Protein AF-A0AA51IV12-F1 (afdb_monomer_lite)

Structure (mmCIF, N/CA/C/O backbone):
data_AF-A0AA51IV12-F1
#
_entry.id   AF-A0AA51IV12-F1
#
loop_
_atom_site.group_PDB
_atom_site.id
_atom_site.type_symbol
_atom_site.label_atom_id
_atom_site.label_alt_id
_atom_site.label_comp_id
_atom_site.label_asym_id
_atom_site.label_entity_id
_atom_site.label_seq_id
_atom_site.pdbx_PDB_ins_code
_atom_site.Cartn_x
_atom_site.Cartn_y
_atom_site.Cartn_z
_atom_site.occupancy
_atom_site.B_iso_or_equiv
_atom_site.auth_seq_id
_atom_site.auth_comp_id
_atom_site.auth_asym_id
_atom_site.auth_atom_id
_atom_site.pdbx_PDB_model_num
ATOM 1 N N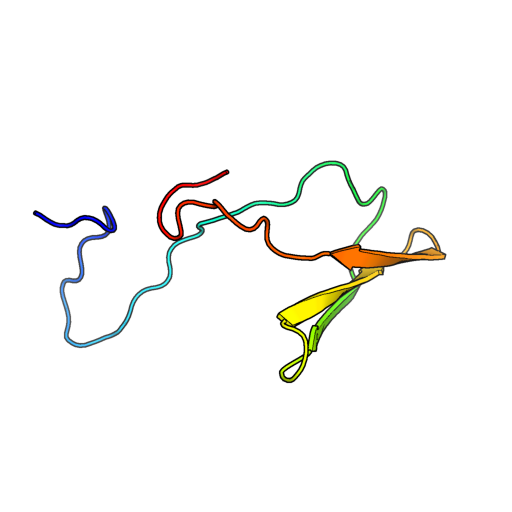 . ASP A 1 1 ? -18.040 -2.096 25.914 1.00 64.62 1 ASP A N 1
ATOM 2 C CA . ASP A 1 1 ? -16.765 -2.616 25.397 1.00 64.62 1 ASP A CA 1
ATOM 3 C C . ASP A 1 1 ? -16.207 -1.732 24.312 1.00 64.62 1 ASP A C 1
ATOM 5 O O . ASP A 1 1 ? -16.954 -1.261 23.465 1.00 64.62 1 ASP A O 1
ATOM 9 N N . ASN A 1 2 ? -14.903 -1.494 24.374 1.00 72.62 2 ASN A N 1
ATOM 10 C CA . ASN A 1 2 ? -14.144 -0.776 23.364 1.00 72.62 2 ASN A CA 1
ATOM 11 C C . ASN A 1 2 ? -13.606 -1.789 22.343 1.00 72.62 2 ASN A C 1
ATOM 13 O O . ASN A 1 2 ? -12.509 -2.313 22.528 1.00 72.62 2 ASN A O 1
ATOM 17 N N . GLN A 1 3 ? -14.403 -2.104 21.316 1.00 73.38 3 GLN A N 1
ATOM 18 C CA . GLN A 1 3 ? -14.055 -3.109 20.295 1.00 73.38 3 GLN A CA 1
ATOM 19 C C . GLN A 1 3 ? -12.762 -2.758 19.540 1.00 73.38 3 GLN A C 1
ATOM 21 O O . GLN A 1 3 ? -12.031 -3.648 19.121 1.00 73.38 3 GLN A O 1
ATOM 26 N N . GLU A 1 4 ? -12.434 -1.468 19.464 1.00 79.12 4 GLU A N 1
ATOM 27 C CA . GLU A 1 4 ? -11.218 -0.955 18.830 1.00 79.12 4 GLU A CA 1
ATOM 28 C C . GLU A 1 4 ? -9.959 -1.163 19.678 1.00 79.12 4 GLU A C 1
ATOM 30 O O . GLU A 1 4 ? -8.839 -1.146 19.166 1.00 79.12 4 GLU A O 1
ATOM 35 N N . GLY A 1 5 ? -10.112 -1.369 20.988 1.00 78.38 5 GLY A N 1
ATOM 36 C CA . GLY A 1 5 ? -8.996 -1.538 21.917 1.00 78.38 5 GLY A CA 1
ATOM 37 C C . GLY A 1 5 ? -8.157 -0.272 22.131 1.00 78.38 5 GLY A C 1
ATOM 38 O O . GLY A 1 5 ? -7.032 -0.375 22.614 1.00 78.38 5 GLY A O 1
ATOM 39 N N . VAL A 1 6 ? -8.673 0.915 21.785 1.00 80.62 6 VAL A N 1
ATOM 40 C CA . VAL A 1 6 ? -7.959 2.192 21.956 1.00 80.62 6 VAL A CA 1
ATOM 41 C C . VAL A 1 6 ? -8.742 3.156 22.836 1.00 80.62 6 VAL A C 1
ATOM 43 O O . VAL A 1 6 ? -9.910 3.436 22.577 1.00 80.62 6 VAL A O 1
ATOM 46 N N . ILE A 1 7 ? -8.130 3.638 23.914 1.00 80.81 7 ILE A N 1
ATOM 47 C CA . ILE A 1 7 ? -8.785 4.569 24.838 1.00 80.81 7 ILE A CA 1
ATOM 48 C C . ILE A 1 7 ? -8.793 5.960 24.196 1.00 80.81 7 ILE A C 1
ATOM 50 O O . ILE A 1 7 ? -7.732 6.534 23.966 1.00 80.81 7 ILE A O 1
ATOM 54 N N . VAL A 1 8 ? -9.984 6.500 23.934 1.00 81.88 8 VAL A N 1
ATOM 55 C CA . VAL A 1 8 ? -10.176 7.888 23.495 1.00 81.88 8 VAL A CA 1
ATOM 56 C C . VAL A 1 8 ? -10.476 8.727 24.738 1.00 81.88 8 VAL A C 1
ATOM 58 O O . VAL A 1 8 ? -11.509 8.528 25.376 1.00 81.88 8 VAL A O 1
ATOM 61 N N . THR A 1 9 ? -9.552 9.602 25.140 1.00 80.81 9 THR A N 1
ATOM 62 C CA . THR A 1 9 ? -9.698 10.438 26.350 1.00 80.81 9 THR A CA 1
ATOM 63 C C . THR A 1 9 ? -10.316 11.808 26.078 1.00 80.81 9 THR A C 1
ATOM 65 O O . THR A 1 9 ? -10.898 12.387 26.991 1.00 80.81 9 THR A O 1
ATOM 68 N N . ASP A 1 10 ? -10.235 12.293 24.836 1.00 79.19 10 ASP A N 1
ATOM 69 C CA . ASP A 1 10 ? -10.689 13.621 24.404 1.00 79.19 10 ASP A CA 1
ATOM 70 C C . ASP A 1 10 ? -11.778 13.518 23.313 1.00 79.19 10 ASP A C 1
ATOM 72 O O . ASP A 1 10 ? -12.202 12.424 22.948 1.00 79.19 10 ASP A O 1
ATOM 76 N N . GLN A 1 11 ? -12.268 14.644 22.779 1.00 72.44 11 GLN A N 1
ATOM 77 C CA . GLN A 1 11 ? -13.235 14.650 21.660 1.00 72.44 11 GLN A CA 1
ATOM 78 C C . GLN A 1 11 ? -12.596 14.359 20.288 1.00 72.44 11 GLN A C 1
ATOM 80 O O . GLN A 1 11 ? -13.296 14.345 19.274 1.00 72.44 11 GLN A O 1
ATOM 85 N N . ASP A 1 12 ? -11.285 14.124 20.245 1.00 82.56 12 ASP A N 1
ATOM 86 C CA . ASP A 1 12 ? -10.538 13.932 19.008 1.00 82.56 12 ASP A CA 1
ATOM 87 C C . ASP A 1 12 ? -10.502 12.463 18.567 1.00 82.56 12 ASP A C 1
ATOM 89 O O . ASP A 1 12 ? -10.421 11.533 19.372 1.00 82.56 12 ASP A O 1
ATOM 93 N N . SER A 1 13 ? -10.536 12.249 17.250 1.00 85.25 13 SER A N 1
ATOM 94 C CA . SER A 1 13 ? -10.340 10.921 16.660 1.00 85.25 13 SER A CA 1
ATOM 95 C C . SER A 1 13 ? -8.878 10.491 16.780 1.00 85.25 13 SER A C 1
ATOM 97 O O . SER A 1 13 ? -7.970 11.280 16.518 1.00 85.25 13 SER A O 1
ATOM 99 N N . ILE A 1 14 ? -8.646 9.222 17.120 1.00 87.50 14 ILE A N 1
ATOM 100 C CA . ILE A 1 14 ? -7.303 8.645 17.254 1.00 87.50 14 ILE A CA 1
ATOM 101 C C . ILE A 1 14 ? -7.052 7.574 16.195 1.00 87.50 14 ILE A C 1
ATOM 103 O O . ILE A 1 14 ? -7.967 6.864 15.782 1.00 87.50 14 ILE A O 1
ATOM 107 N N . TRP A 1 15 ? -5.795 7.447 15.771 1.00 87.81 15 TRP A N 1
ATOM 108 C CA . TRP A 1 15 ? -5.377 6.453 14.785 1.00 87.81 15 TRP A CA 1
ATOM 109 C C . TRP A 1 15 ? -4.832 5.198 15.464 1.00 87.81 15 TRP A C 1
ATOM 111 O O . TRP A 1 15 ? -4.023 5.277 16.389 1.00 87.81 15 TRP A O 1
ATOM 121 N N . LYS A 1 16 ? -5.232 4.035 14.949 1.00 87.25 16 LYS A N 1
ATOM 122 C CA . LYS A 1 16 ? -4.686 2.722 15.300 1.00 87.25 16 LYS A CA 1
ATOM 123 C C . LYS A 1 16 ? -4.083 2.092 14.051 1.00 87.25 16 LYS A C 1
ATOM 125 O O . LYS A 1 16 ? -4.696 2.123 12.989 1.00 87.25 16 LYS A O 1
ATOM 130 N N . CYS A 1 17 ? -2.902 1.491 14.172 1.00 90.69 17 CYS A N 1
ATOM 131 C CA . CYS A 1 17 ? -2.384 0.635 13.108 1.00 90.69 17 CYS A CA 1
ATOM 132 C C . CYS A 1 17 ? -3.161 -0.690 13.104 1.00 90.69 17 CYS A C 1
ATOM 134 O O . CYS A 1 17 ? -3.104 -1.431 14.086 1.00 90.69 17 CYS A O 1
ATOM 136 N N . VAL A 1 18 ? -3.886 -0.966 12.017 1.00 91.38 18 VAL A N 1
ATOM 137 C CA . VAL A 1 18 ? -4.721 -2.173 11.853 1.00 91.38 18 VAL A CA 1
ATOM 138 C C . VAL A 1 18 ? -4.162 -3.162 10.825 1.00 91.38 18 VAL A C 1
ATOM 140 O O . VAL A 1 18 ? -4.664 -4.261 10.693 1.00 91.38 18 VAL A O 1
ATOM 143 N N . CYS A 1 19 ? -3.102 -2.826 10.092 1.00 91.88 19 CYS A N 1
ATOM 144 C CA . CYS A 1 19 ? -2.471 -3.754 9.150 1.00 91.88 19 CYS A CA 1
ATOM 145 C C . CYS A 1 19 ? -1.027 -3.323 8.883 1.00 91.88 19 CYS A C 1
ATOM 147 O O . CYS A 1 19 ? -0.731 -2.129 8.824 1.00 91.88 19 CYS A O 1
ATOM 149 N N . THR A 1 20 ? -0.115 -4.282 8.706 1.00 93.56 20 THR A N 1
ATOM 150 C CA . THR A 1 20 ? 1.2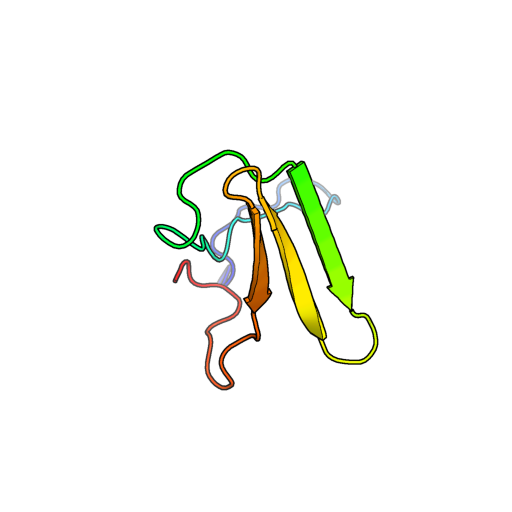48 -4.023 8.220 1.00 93.56 20 THR A CA 1
ATOM 151 C C . THR A 1 20 ? 1.594 -4.982 7.084 1.00 93.56 20 THR A C 1
ATOM 153 O O . THR A 1 20 ? 1.799 -6.174 7.294 1.00 93.56 20 THR A O 1
ATOM 156 N N . LEU A 1 21 ? 1.730 -4.455 5.866 1.00 94.00 21 LEU A N 1
ATOM 157 C CA . LEU A 1 21 ? 2.182 -5.229 4.708 1.00 94.00 21 LEU A CA 1
ATOM 158 C C . LEU A 1 21 ? 3.710 -5.370 4.741 1.00 94.00 21 LEU A C 1
ATOM 160 O O . LEU A 1 21 ? 4.436 -4.467 4.330 1.00 94.00 21 LEU A O 1
ATOM 164 N N . SER A 1 22 ?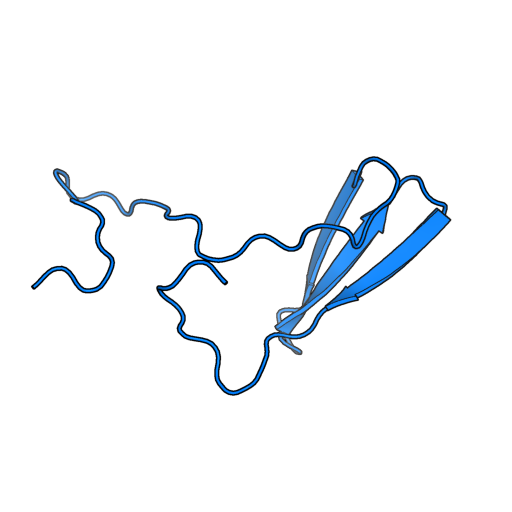 4.207 -6.503 5.237 1.00 95.19 22 SER A N 1
ATOM 165 C CA . SER A 1 22 ? 5.646 -6.771 5.378 1.00 95.19 22 SER A CA 1
ATOM 166 C C . SER A 1 22 ? 6.177 -7.747 4.323 1.00 95.19 22 SER A C 1
ATOM 168 O O . SER A 1 22 ? 5.437 -8.547 3.759 1.00 95.19 22 SER A O 1
ATOM 170 N N . GLY A 1 23 ? 7.477 -7.663 4.018 1.00 97.12 23 GLY A N 1
ATOM 171 C CA . GLY A 1 23 ? 8.163 -8.600 3.116 1.00 97.12 23 GLY A CA 1
ATOM 172 C C . GLY A 1 23 ? 7.924 -8.387 1.616 1.00 97.12 23 GLY A C 1
ATOM 173 O O . GLY A 1 23 ? 8.564 -9.053 0.806 1.00 97.12 23 GLY A O 1
ATOM 174 N N . TYR A 1 24 ? 7.055 -7.453 1.224 1.00 97.75 24 TYR A N 1
ATOM 175 C CA . TYR A 1 24 ? 6.748 -7.209 -0.189 1.00 97.75 24 TYR A CA 1
ATOM 176 C C . TYR A 1 24 ? 7.786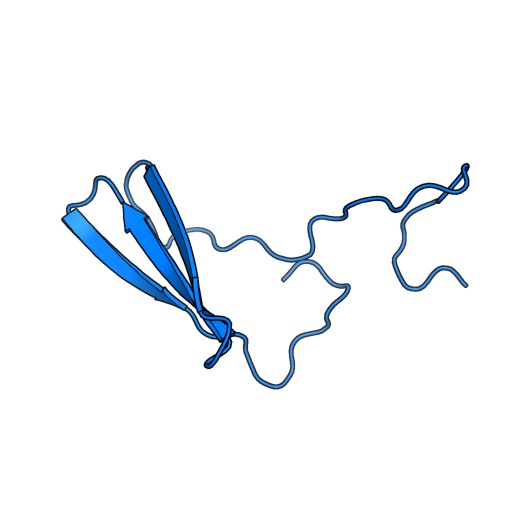 -6.345 -0.907 1.00 97.75 24 TYR A C 1
ATOM 178 O O . TYR A 1 24 ? 7.980 -6.512 -2.111 1.00 97.75 24 TYR A O 1
ATOM 186 N N . HIS A 1 25 ? 8.459 -5.442 -0.193 1.00 98.38 25 HIS A N 1
ATOM 187 C CA . HIS A 1 25 ? 9.392 -4.461 -0.750 1.00 98.38 25 HIS A CA 1
ATOM 188 C C . HIS A 1 25 ? 10.812 -4.733 -0.265 1.00 98.38 25 HIS A C 1
ATOM 190 O O . HIS A 1 25 ? 11.034 -4.965 0.921 1.00 98.38 25 HIS A O 1
ATOM 196 N N . THR A 1 26 ? 11.782 -4.690 -1.178 1.00 98.25 26 THR A N 1
ATOM 197 C CA . THR A 1 26 ? 13.197 -4.955 -0.844 1.00 98.25 26 THR A CA 1
ATOM 198 C C . THR A 1 26 ? 14.003 -3.680 -0.585 1.00 98.25 26 THR A C 1
ATOM 200 O O . THR A 1 26 ? 15.146 -3.742 -0.129 1.00 98.25 26 THR A O 1
ATOM 203 N N . ARG A 1 27 ? 13.411 -2.513 -0.866 1.00 98.25 27 ARG A N 1
ATOM 204 C CA . ARG A 1 27 ? 13.980 -1.170 -0.680 1.00 98.25 27 ARG A CA 1
ATOM 205 C C . ARG A 1 27 ? 12.906 -0.206 -0.160 1.00 98.25 27 ARG A C 1
ATOM 207 O O . ARG A 1 27 ? 11.772 -0.602 0.094 1.00 98.25 27 ARG A O 1
ATOM 214 N N . CYS A 1 28 ? 13.265 1.067 0.007 1.00 98.25 28 CYS A N 1
ATOM 215 C CA . CYS A 1 28 ? 12.352 2.103 0.484 1.00 98.25 28 CYS A CA 1
ATOM 216 C C . CYS A 1 28 ? 11.144 2.283 -0.444 1.00 98.25 28 CYS A C 1
ATOM 218 O O . CYS A 1 28 ? 11.279 2.264 -1.669 1.00 98.25 28 CYS A O 1
ATOM 220 N N . ILE A 1 29 ? 9.977 2.508 0.154 1.00 98.50 29 ILE A N 1
ATOM 221 C CA . ILE A 1 29 ? 8.776 2.974 -0.541 1.00 98.50 29 ILE A CA 1
ATOM 222 C C . ILE A 1 29 ? 8.831 4.503 -0.534 1.00 98.50 29 ILE A C 1
ATOM 224 O O . ILE A 1 29 ? 8.955 5.100 0.534 1.00 98.50 29 ILE A O 1
ATOM 228 N N . TYR A 1 30 ? 8.791 5.125 -1.710 1.00 98.56 30 TYR A N 1
ATOM 229 C CA . TYR A 1 30 ? 8.880 6.583 -1.850 1.00 98.56 30 TYR A CA 1
ATOM 230 C C . TYR A 1 30 ? 7.516 7.254 -1.978 1.00 98.56 30 TYR A C 1
ATOM 232 O O . TYR A 1 30 ? 7.395 8.425 -1.633 1.00 98.56 30 TYR A O 1
ATOM 240 N N . ASP A 1 31 ? 6.510 6.525 -2.464 1.00 98.62 31 ASP A N 1
ATOM 241 C CA . ASP A 1 31 ? 5.151 7.040 -2.609 1.00 98.62 31 ASP A CA 1
ATOM 242 C C . ASP A 1 31 ? 4.104 5.919 -2.540 1.00 98.62 31 ASP A C 1
ATOM 244 O O . ASP A 1 31 ? 4.389 4.757 -2.869 1.00 98.62 31 ASP A O 1
ATOM 248 N N . ILE A 1 32 ? 2.888 6.283 -2.128 1.00 98.50 32 ILE A N 1
ATOM 249 C CA . ILE A 1 32 ? 1.702 5.424 -2.129 1.00 98.50 32 ILE A CA 1
ATOM 250 C C . ILE A 1 32 ? 0.482 6.195 -2.639 1.00 98.50 32 ILE A C 1
ATOM 252 O O . ILE A 1 32 ? 0.330 7.388 -2.393 1.00 98.50 32 ILE A O 1
ATOM 256 N N . THR A 1 33 ? -0.447 5.504 -3.297 1.00 98.50 33 THR A N 1
ATOM 257 C CA . THR A 1 33 ? -1.733 6.102 -3.671 1.00 98.50 33 THR A CA 1
ATOM 258 C C . THR A 1 33 ? -2.876 5.110 -3.538 1.00 98.50 33 TH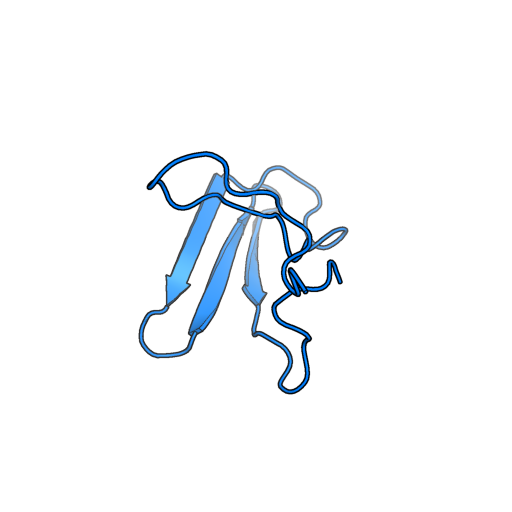R A C 1
ATOM 260 O O . THR A 1 33 ? -2.755 3.945 -3.923 1.00 98.50 33 THR A O 1
ATOM 263 N N . TRP A 1 34 ? -3.994 5.582 -2.987 1.00 98.06 34 TRP A N 1
ATOM 264 C CA . TRP A 1 34 ? -5.218 4.806 -2.837 1.00 98.06 34 TRP A CA 1
ATOM 265 C C . TRP A 1 34 ? -6.250 5.272 -3.863 1.00 98.06 34 TRP A C 1
ATOM 267 O O . TRP A 1 34 ? -6.631 6.444 -3.914 1.00 98.06 34 TRP A O 1
ATOM 277 N N . CYS A 1 35 ? -6.713 4.356 -4.711 1.00 98.12 35 CYS A N 1
ATOM 278 C CA . CYS A 1 35 ? -7.729 4.664 -5.704 1.00 98.12 35 CYS A CA 1
ATOM 279 C C . CYS A 1 35 ? -9.115 4.771 -5.053 1.00 98.12 35 CYS A C 1
ATOM 281 O O . CYS A 1 35 ? -9.696 3.765 -4.659 1.00 98.12 35 CYS A O 1
ATOM 283 N N . HIS A 1 36 ? -9.696 5.970 -5.044 1.00 97.19 36 HIS A N 1
ATOM 284 C CA . HIS A 1 36 ? -11.030 6.240 -4.490 1.00 97.19 36 HIS A CA 1
ATOM 285 C C . HIS A 1 36 ? -12.188 5.518 -5.211 1.00 97.19 36 HIS A C 1
ATOM 287 O O . HIS A 1 36 ? -13.288 5.455 -4.67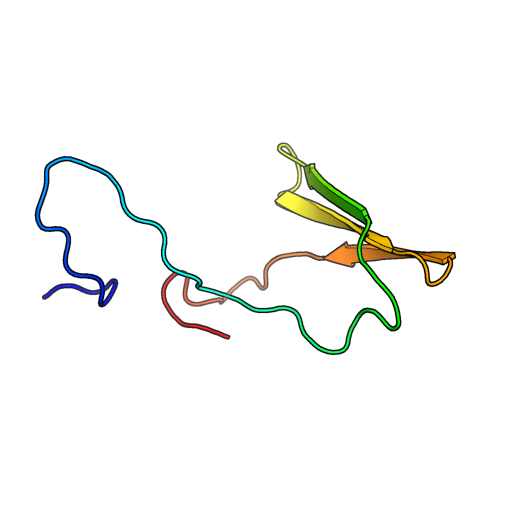5 1.00 97.19 36 HIS A O 1
ATOM 293 N N . ILE A 1 37 ? -11.965 4.997 -6.425 1.00 97.88 37 ILE A N 1
ATOM 294 C CA . ILE A 1 37 ? -12.990 4.283 -7.209 1.00 97.88 37 ILE A CA 1
ATOM 295 C C . ILE A 1 37 ? -12.927 2.773 -6.958 1.00 97.88 37 ILE A C 1
ATOM 297 O O . ILE A 1 37 ? -13.960 2.125 -6.836 1.00 97.88 37 ILE A O 1
ATOM 301 N N . THR A 1 38 ? -11.719 2.202 -6.916 1.00 97.38 38 THR A N 1
ATOM 302 C CA . THR A 1 38 ? -11.525 0.740 -6.859 1.00 97.38 38 THR A CA 1
ATOM 303 C C . THR A 1 38 ? -11.081 0.231 -5.492 1.00 97.38 38 THR A C 1
ATOM 305 O O . THR A 1 38 ? -11.086 -0.976 -5.274 1.00 97.38 38 THR A O 1
ATOM 308 N N . GLY A 1 39 ? -10.650 1.117 -4.591 1.00 95.88 39 GLY A N 1
ATOM 309 C CA . GLY A 1 39 ? -10.057 0.740 -3.309 1.00 95.88 39 GLY A CA 1
ATOM 310 C C . GLY A 1 39 ? -8.676 0.086 -3.427 1.00 95.88 39 GLY A C 1
ATOM 311 O O . GLY A 1 39 ? -8.158 -0.402 -2.429 1.00 95.88 39 GLY A O 1
ATOM 312 N N . LEU A 1 40 ? -8.059 0.065 -4.615 1.00 98.00 40 LEU A N 1
ATOM 313 C CA . LEU A 1 40 ? -6.716 -0.487 -4.797 1.00 98.00 40 LEU A CA 1
ATOM 314 C C . LEU A 1 40 ? -5.644 0.468 -4.261 1.00 98.00 40 LEU A C 1
ATOM 316 O O . LEU A 1 40 ? -5.719 1.679 -4.486 1.00 98.00 40 LEU A O 1
ATOM 320 N N . LEU A 1 41 ? -4.625 -0.096 -3.615 1.00 98.06 41 LEU A N 1
ATOM 321 C CA . LEU A 1 41 ? -3.456 0.618 -3.104 1.00 98.06 41 LEU A CA 1
ATOM 322 C C . LEU A 1 41 ? -2.253 0.350 -4.014 1.00 98.06 41 LEU A C 1
ATOM 324 O O . LEU A 1 41 ? -1.805 -0.790 -4.122 1.00 98.06 41 LEU A O 1
ATOM 328 N N . ALA A 1 42 ? -1.709 1.384 -4.649 1.00 98.62 42 ALA A N 1
ATOM 329 C CA . ALA A 1 42 ? -0.471 1.290 -5.417 1.00 98.62 42 ALA A CA 1
ATOM 330 C C . ALA A 1 42 ? 0.716 1.844 -4.617 1.00 98.62 42 ALA A C 1
ATOM 332 O O . ALA A 1 42 ? 0.580 2.827 -3.890 1.00 98.62 42 ALA A O 1
ATOM 333 N N . THR A 1 43 ? 1.885 1.221 -4.766 1.00 98.75 43 THR A N 1
ATOM 334 C CA . THR A 1 43 ? 3.132 1.630 -4.095 1.00 98.75 43 THR A CA 1
ATOM 335 C C . THR A 1 43 ? 4.265 1.785 -5.107 1.00 98.75 43 THR A C 1
ATOM 337 O O . THR A 1 43 ? 4.408 0.943 -5.998 1.00 98.75 43 THR A O 1
ATOM 340 N N . ALA A 1 44 ? 5.074 2.838 -4.958 1.00 98.69 44 ALA A N 1
ATOM 341 C CA . ALA A 1 44 ? 6.280 3.080 -5.747 1.00 98.69 44 ALA A CA 1
ATOM 342 C C . ALA A 1 44 ? 7.523 2.863 -4.874 1.00 98.69 44 ALA A C 1
ATOM 344 O O . ALA A 1 44 ? 7.743 3.570 -3.887 1.00 98.69 44 ALA A O 1
ATOM 345 N N . CYS A 1 45 ? 8.331 1.862 -5.220 1.00 98.62 45 CYS A N 1
ATOM 346 C CA . CYS A 1 45 ? 9.482 1.439 -4.431 1.00 98.62 45 CYS A CA 1
ATOM 347 C C . CYS A 1 45 ? 10.790 1.618 -5.199 1.00 98.62 45 CYS A C 1
ATOM 349 O O . CYS A 1 45 ? 10.829 1.497 -6.420 1.00 98.62 45 CYS A O 1
ATOM 351 N N . GLY A 1 46 ? 11.876 1.870 -4.469 1.00 98.56 46 GLY A N 1
ATOM 352 C CA . GLY A 1 46 ? 13.226 1.969 -5.023 1.00 98.56 46 GLY A CA 1
ATOM 353 C C . GLY A 1 46 ? 13.814 0.652 -5.530 1.00 98.56 46 GLY A C 1
ATOM 354 O O . GLY A 1 46 ? 14.984 0.638 -5.892 1.00 98.56 46 GLY A O 1
ATOM 355 N N . ASP A 1 47 ? 13.060 -0.452 -5.493 1.00 98.31 47 ASP A N 1
ATOM 356 C CA . ASP A 1 47 ? 13.428 -1.739 -6.096 1.00 98.31 47 ASP A CA 1
ATOM 357 C C . ASP A 1 47 ? 12.931 -1.904 -7.535 1.00 98.31 47 ASP A C 1
ATOM 359 O O . ASP A 1 47 ? 12.844 -3.022 -8.033 1.00 98.31 47 ASP A O 1
ATOM 363 N N . ASP A 1 48 ? 12.640 -0.779 -8.190 1.00 98.50 48 ASP A N 1
ATOM 364 C CA . ASP A 1 48 ? 12.214 -0.661 -9.586 1.00 98.50 48 ASP A CA 1
ATOM 365 C C . ASP A 1 48 ? 10.867 -1.347 -9.895 1.00 98.50 48 ASP A C 1
ATOM 367 O O . ASP A 1 48 ? 10.512 -1.550 -11.057 1.00 98.50 48 ASP A O 1
ATOM 371 N N . ILE A 1 49 ? 10.081 -1.679 -8.862 1.00 98.50 49 ILE A N 1
ATOM 372 C CA . ILE A 1 49 ? 8.803 -2.390 -8.987 1.00 98.50 49 ILE A CA 1
ATOM 373 C C . ILE A 1 49 ? 7.652 -1.554 -8.409 1.00 98.50 49 ILE A C 1
ATOM 375 O O . ILE A 1 49 ? 7.662 -1.142 -7.245 1.00 98.50 49 ILE A O 1
ATOM 379 N N . ILE A 1 50 ? 6.592 -1.400 -9.208 1.00 98.50 50 ILE A N 1
ATOM 380 C CA . ILE A 1 50 ? 5.279 -0.919 -8.758 1.00 98.50 50 ILE A CA 1
ATOM 381 C C . ILE A 1 50 ? 4.438 -2.119 -8.325 1.00 98.50 50 ILE A C 1
ATOM 383 O O . ILE A 1 50 ? 4.339 -3.108 -9.052 1.00 98.50 50 ILE A O 1
ATOM 387 N N . ARG A 1 51 ? 3.805 -2.030 -7.153 1.00 98.50 51 ARG A N 1
ATOM 388 C CA . ARG A 1 51 ? 2.911 -3.080 -6.631 1.00 98.50 51 ARG A CA 1
ATOM 389 C C . ARG A 1 51 ? 1.517 -2.528 -6.399 1.00 98.50 51 ARG A C 1
ATOM 391 O O . ARG A 1 51 ? 1.393 -1.397 -5.935 1.00 98.50 51 ARG A O 1
ATOM 398 N N . VAL A 1 52 ? 0.504 -3.344 -6.689 1.00 98.50 52 VAL A N 1
ATOM 399 C CA . VAL A 1 52 ? -0.912 -3.037 -6.462 1.00 98.50 52 VAL A CA 1
ATOM 400 C C . VAL A 1 52 ? -1.481 -4.053 -5.477 1.00 98.50 52 VAL A C 1
ATOM 402 O O . VAL A 1 52 ? -1.401 -5.256 -5.713 1.00 98.50 52 VAL A O 1
ATOM 405 N N . PHE A 1 53 ? -2.054 -3.559 -4.386 1.00 97.62 53 PHE A N 1
ATOM 406 C CA . PHE A 1 53 ? -2.678 -4.345 -3.330 1.00 97.62 53 PHE A CA 1
ATOM 407 C C . PHE A 1 53 ? -4.194 -4.133 -3.339 1.00 97.62 53 PHE A C 1
ATOM 409 O O . PHE A 1 53 ? -4.683 -3.050 -3.673 1.00 97.62 53 PHE A O 1
ATOM 416 N N . LYS A 1 54 ? -4.929 -5.177 -2.951 1.00 95.94 54 LYS A N 1
ATOM 417 C CA . LYS A 1 54 ? -6.375 -5.158 -2.718 1.00 95.94 54 LYS A CA 1
ATOM 418 C C . LYS A 1 54 ? -6.634 -5.695 -1.312 1.00 95.94 54 LYS A C 1
ATOM 420 O O . LYS A 1 54 ? -5.989 -6.660 -0.906 1.00 95.94 54 LYS A O 1
ATOM 425 N N . GLU A 1 55 ? -7.574 -5.087 -0.603 1.00 93.31 55 GLU A N 1
ATOM 426 C CA . GLU A 1 55 ? -8.099 -5.627 0.650 1.00 93.31 55 GLU A CA 1
ATOM 427 C C . GLU A 1 55 ? -8.733 -7.014 0.428 1.00 93.31 55 GLU A C 1
ATOM 429 O O . GLU A 1 55 ? -9.361 -7.269 -0.607 1.00 93.31 55 GLU A O 1
ATOM 434 N N . ALA A 1 56 ? -8.534 -7.927 1.381 1.00 90.56 56 ALA A N 1
ATOM 435 C CA . ALA A 1 56 ? -9.155 -9.246 1.353 1.00 90.56 56 ALA A CA 1
ATOM 436 C C . ALA A 1 56 ? -10.622 -9.150 1.791 1.00 90.56 56 ALA A C 1
ATOM 438 O O . ALA A 1 56 ? -10.927 -8.479 2.771 1.00 90.56 56 ALA A O 1
ATOM 439 N N . ASP A 1 57 ? -11.519 -9.879 1.121 1.00 88.44 57 ASP A N 1
ATOM 440 C CA . ASP A 1 57 ? -12.971 -9.710 1.298 1.00 88.44 57 ASP A CA 1
ATOM 441 C C . ASP A 1 57 ? -13.486 -10.030 2.729 1.00 88.44 57 ASP A C 1
ATOM 443 O O . ASP A 1 57 ? -14.597 -9.641 3.070 1.00 88.44 57 ASP A O 1
ATOM 447 N N . ASN A 1 58 ? -12.696 -10.710 3.576 1.00 85.38 58 ASN A N 1
ATOM 448 C CA . ASN A 1 58 ? -13.069 -11.118 4.943 1.00 85.38 58 ASN A CA 1
ATOM 449 C C . ASN A 1 58 ? -12.057 -10.656 6.016 1.00 85.38 58 ASN A C 1
ATOM 451 O O . ASN A 1 58 ? -11.777 -11.398 6.959 1.00 85.38 58 ASN A O 1
ATOM 455 N N . CYS A 1 59 ? -11.449 -9.479 5.853 1.00 81.81 59 CYS A N 1
ATOM 456 C CA . CYS A 1 59 ? -10.543 -8.928 6.862 1.00 81.81 59 CYS A CA 1
ATOM 457 C C . CYS A 1 59 ? -11.324 -8.366 8.064 1.00 81.81 59 CYS A C 1
ATOM 459 O O . CYS A 1 59 ? -12.365 -7.736 7.889 1.00 81.81 59 CYS A O 1
ATOM 461 N N . ASP A 1 60 ? -10.817 -8.573 9.283 1.00 86.75 60 ASP A N 1
ATOM 462 C CA . ASP A 1 60 ? -11.288 -7.829 10.455 1.00 86.75 60 ASP A CA 1
ATOM 463 C C . ASP A 1 60 ? -10.724 -6.398 10.364 1.00 86.75 60 ASP A C 1
ATOM 465 O O . ASP A 1 60 ? -9.499 -6.252 10.317 1.00 86.75 60 ASP A O 1
ATOM 469 N N . PRO A 1 61 ? -11.565 -5.347 10.323 1.00 85.31 61 PRO A N 1
ATOM 470 C CA . PRO A 1 61 ? -11.100 -3.964 10.206 1.00 85.31 61 PRO A CA 1
ATOM 471 C C . PRO A 1 61 ? -10.295 -3.484 11.424 1.00 85.31 61 PRO A C 1
ATOM 473 O O . PRO A 1 61 ? -9.585 -2.484 11.330 1.00 85.31 61 PRO A O 1
ATOM 476 N N . ASN A 1 62 ? -10.381 -4.192 12.556 1.00 86.38 62 ASN A N 1
ATOM 477 C CA . ASN A 1 62 ? -9.856 -3.750 13.846 1.00 86.38 62 ASN A CA 1
ATOM 478 C C . ASN A 1 62 ? -8.677 -4.594 14.348 1.00 86.38 62 ASN A C 1
ATOM 480 O O . ASN A 1 62 ? -8.022 -4.215 15.334 1.00 86.38 62 ASN A O 1
ATOM 484 N N . ALA A 1 63 ? -8.396 -5.727 13.702 1.00 77.31 63 ALA A N 1
ATOM 485 C CA . ALA A 1 63 ? -7.294 -6.609 14.059 1.00 77.31 63 ALA A CA 1
ATOM 486 C C . ALA A 1 63 ? -6.039 -6.271 13.252 1.00 77.31 63 ALA A C 1
ATOM 488 O O . ALA A 1 63 ? -6.140 -6.117 12.041 1.00 77.31 63 ALA A O 1
ATOM 489 N N . PRO A 1 64 ? -4.847 -6.234 13.875 1.00 65.44 64 PRO A N 1
ATOM 490 C CA . PRO A 1 64 ? -3.606 -6.271 13.120 1.00 65.44 64 PRO A CA 1
ATOM 491 C C . PRO A 1 64 ? -3.489 -7.635 12.427 1.00 65.44 64 PRO A C 1
ATOM 493 O O . PRO A 1 64 ? -3.382 -8.659 13.103 1.00 65.44 64 PRO A O 1
ATOM 496 N N . SER A 1 65 ? -3.538 -7.648 11.094 1.00 55.22 65 SER A N 1
ATOM 497 C CA . SER A 1 65 ? -3.196 -8.826 10.279 1.00 55.22 65 SER A CA 1
ATOM 498 C C . SER A 1 65 ? -1.703 -9.135 10.321 1.00 55.22 65 SER A C 1
ATOM 500 O O . SER A 1 65 ? -0.935 -8.162 10.113 1.00 55.22 65 SER A O 1
#

InterPro domains:
  IPR001680 WD40 repeat [SM00320] (14-54)
  IPR015943 WD40/YVTN repeat-like-containing domain superfamily [G3DSA:2.130.10.10] (1-65)
  IPR036322 WD40-repeat-containing domain superfamily [SSF50978] (14-54)

Organism: NCBI:txid2839364

Radius of gyration: 15.07 Å; chains: 1; bounding box: 31×26×36 Å

Sequence (65 aa):
DNQEGVIVTDQDSIWKCVCTLSGYHTRCIYDITWCHITGLLATACGDDIIRVFKEADNCDPNAPS

Secondary structure (DSSP, 8-state):
--TT-----SSS----------SS-SS-EEEEEE-TTT--EEEEETTS-EEEE---TT--TTS--

pLDDT: mean 90.24, std 10.08, range [55.22, 98.75]

Foldseek 3Di:
DPPLPDDDPDPDDDDDDAEDDPDPAPADWPDWDADPVQRWIWTDGPVRDIDIDDDDPDDDSRHYD